Protein AF-A0A8H2XH63-F1 (afdb_monomer)

Sequence (108 aa):
MFAEPLMSARDRANKSRSPVRKFLWRKRVWFESTFGLSVMEPWERIMVLTFFFIAWALLTIACYRTLPNTLKFWSERTMFYLHGYGNETDVNARMLAGGQKAFVLASS

Mean predicted aligned error: 14.84 Å

pLDDT: mean 76.52, std 12.65, range [48.69, 96.31]

Foldseek 3Di:
DPCVVVVVLVVVLVPDPDPVSVVVNVVVVVVCVVVVVVPDDPVVSVVVVVVVVVVVVVVVVCCVVPVVVVVVVVVVVVCCVVVVCVCPVVVVVVVVVVVVVVVVVVVD

InterPro domains:
  IPR024512 Small subunit of serine palmitoyltransferase-like [PF11779] (22-73)

Organism: NCBI:txid456999

Radius of gyration: 31.67 Å; Cα contacts (8 Å, |Δi|>4): 15; chains: 1; bounding box: 48×35×92 Å

Structure (mmCIF, N/CA/C/O backbone):
data_AF-A0A8H2XH63-F1
#
_entry.id   AF-A0A8H2XH63-F1
#
loop_
_atom_site.group_PDB
_atom_site.id
_atom_site.type_symbol
_atom_site.label_atom_id
_atom_site.label_alt_id
_atom_site.label_comp_id
_atom_site.label_asym_id
_atom_site.label_entity_id
_atom_site.label_seq_id
_atom_site.pdbx_PDB_ins_code
_atom_site.Cartn_x
_atom_site.Cartn_y
_atom_site.Cartn_z
_atom_site.occupancy
_atom_site.B_iso_or_equiv
_atom_site.auth_seq_id
_atom_site.auth_comp_id
_atom_site.auth_asym_id
_atom_site.auth_atom_id
_atom_site.pdbx_PDB_model_num
ATOM 1 N N . MET A 1 1 ? -9.846 -13.275 28.211 1.00 51.34 1 MET A N 1
ATOM 2 C CA . MET A 1 1 ? -9.471 -11.969 28.804 1.00 51.34 1 MET A CA 1
ATOM 3 C C . MET A 1 1 ? -9.254 -10.841 27.770 1.00 51.34 1 MET A C 1
ATOM 5 O O . MET A 1 1 ? -9.224 -9.688 28.167 1.00 51.34 1 MET A O 1
ATOM 9 N N . PHE A 1 2 ? -9.166 -11.114 26.453 1.00 56.91 2 PHE A N 1
ATOM 10 C CA . PHE A 1 2 ? -8.832 -10.110 25.413 1.00 56.91 2 PHE A CA 1
ATOM 11 C C . PHE A 1 2 ? -10.018 -9.366 24.751 1.00 56.91 2 PHE A C 1
ATOM 13 O O . PHE A 1 2 ? -9.798 -8.431 23.983 1.00 56.91 2 PHE A O 1
ATOM 20 N N . ALA A 1 3 ? -11.270 -9.753 25.027 1.00 58.81 3 ALA A N 1
ATOM 21 C CA . ALA A 1 3 ? -12.462 -9.144 24.412 1.00 58.81 3 ALA A CA 1
ATOM 22 C C . ALA A 1 3 ? -12.903 -7.826 25.085 1.00 58.81 3 ALA A C 1
ATOM 24 O O . ALA A 1 3 ? -13.456 -6.945 24.426 1.00 58.81 3 ALA A O 1
ATOM 25 N N . GLU A 1 4 ? -12.594 -7.668 26.372 1.00 62.34 4 GLU A N 1
ATOM 26 C CA . GLU A 1 4 ? -12.908 -6.497 27.204 1.00 62.34 4 GLU A CA 1
ATOM 27 C C . GLU A 1 4 ? -12.443 -5.155 26.588 1.00 62.34 4 GLU A C 1
ATOM 29 O O . GLU A 1 4 ? -13.268 -4.252 26.395 1.00 62.34 4 GLU A O 1
ATOM 34 N N . PRO A 1 5 ? -11.166 -4.987 26.174 1.00 67.88 5 PRO A N 1
ATOM 35 C CA . PRO A 1 5 ? -10.719 -3.725 25.585 1.00 67.88 5 PRO A CA 1
ATOM 36 C C . PRO A 1 5 ? -11.332 -3.452 24.204 1.00 67.88 5 PRO A C 1
ATOM 38 O O . PRO A 1 5 ? -11.511 -2.287 23.838 1.00 67.88 5 PRO A O 1
ATOM 41 N N . LEU A 1 6 ? -11.677 -4.493 23.437 1.00 67.25 6 LEU A N 1
ATOM 42 C CA . LEU A 1 6 ? -12.287 -4.351 22.111 1.00 67.25 6 LEU A CA 1
ATOM 43 C C . LEU A 1 6 ? -13.756 -3.932 22.199 1.00 67.25 6 LEU A C 1
ATOM 45 O O . LEU A 1 6 ? -14.175 -3.064 21.433 1.00 67.25 6 LEU A O 1
ATOM 49 N N . MET A 1 7 ? -14.516 -4.480 23.152 1.00 71.75 7 MET A N 1
ATOM 50 C CA . MET A 1 7 ? -15.895 -4.047 23.409 1.00 71.75 7 MET A CA 1
ATOM 51 C C . MET A 1 7 ? -15.933 -2.589 23.871 1.00 71.75 7 MET A C 1
ATOM 53 O O . MET A 1 7 ? -16.614 -1.762 23.268 1.00 71.75 7 MET A O 1
ATOM 57 N N . SER A 1 8 ? -15.078 -2.228 24.829 1.00 79.12 8 SER A N 1
ATOM 58 C CA . SER A 1 8 ? -14.961 -0.844 25.294 1.00 79.12 8 SER A CA 1
ATOM 59 C C . SER A 1 8 ? -14.544 0.124 24.167 1.00 79.12 8 SER A C 1
ATOM 61 O O . SER A 1 8 ? -15.049 1.245 24.064 1.00 79.12 8 SER A O 1
ATOM 63 N N . ALA A 1 9 ? -13.647 -0.294 23.265 1.00 75.81 9 ALA A N 1
ATOM 64 C CA . ALA A 1 9 ? -13.243 0.507 22.106 1.00 75.81 9 ALA A CA 1
ATOM 65 C C . ALA A 1 9 ? -14.350 0.643 21.044 1.00 75.81 9 ALA A C 1
ATOM 67 O O . ALA A 1 9 ? -14.507 1.727 20.471 1.00 75.81 9 ALA A O 1
ATOM 68 N N . ARG A 1 10 ? -15.145 -0.412 20.820 1.00 77.50 10 ARG A N 1
ATOM 69 C CA . ARG A 1 10 ? -16.327 -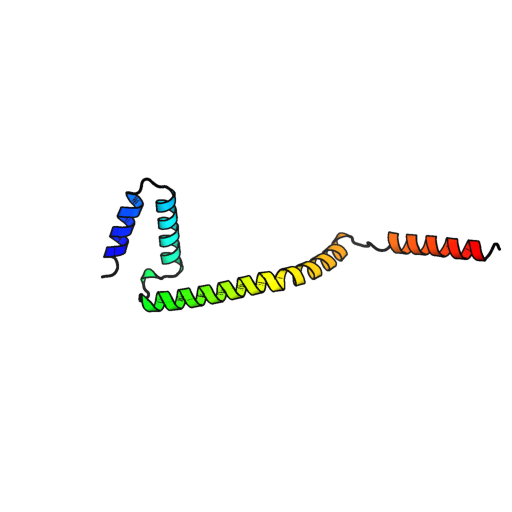0.398 19.944 1.00 77.50 10 ARG A CA 1
ATOM 70 C C . ARG A 1 10 ? -17.345 0.629 20.417 1.00 77.50 10 ARG A C 1
ATOM 72 O O . ARG A 1 10 ? -17.815 1.441 19.617 1.00 77.50 10 ARG A O 1
ATOM 79 N N . ASP A 1 11 ? -17.642 0.632 21.710 1.00 78.56 11 ASP A N 1
ATOM 80 C CA . ASP A 1 11 ? -18.634 1.538 22.285 1.00 78.56 11 ASP A CA 1
ATOM 81 C C . ASP A 1 11 ? -18.173 2.994 22.182 1.00 78.56 11 ASP A C 1
ATOM 83 O O . ASP A 1 11 ? -18.940 3.870 21.774 1.00 78.56 11 ASP A O 1
ATOM 87 N N . ARG A 1 12 ? -16.876 3.258 22.399 1.00 77.56 12 ARG A N 1
ATOM 88 C CA . ARG A 1 12 ? -16.276 4.583 22.165 1.00 77.56 12 ARG A CA 1
ATOM 89 C C . ARG A 1 12 ? -16.306 5.008 20.695 1.00 77.56 12 ARG A C 1
ATOM 91 O O . ARG A 1 12 ? -16.481 6.199 20.405 1.00 77.56 12 ARG A O 1
ATOM 98 N N . ALA A 1 13 ? -16.121 4.083 19.755 1.00 75.94 13 ALA A N 1
ATOM 99 C CA . ALA A 1 13 ? -16.187 4.377 18.326 1.00 75.94 13 ALA A CA 1
ATOM 100 C C . ALA A 1 13 ? -17.620 4.704 17.874 1.00 75.94 13 ALA A C 1
ATOM 102 O O . ALA A 1 13 ? -17.816 5.679 17.147 1.00 75.94 13 ALA A O 1
ATOM 103 N N . ASN A 1 14 ? -18.620 3.966 18.363 1.00 74.56 14 ASN A N 1
ATOM 104 C CA . ASN A 1 14 ? -20.032 4.200 18.051 1.00 74.56 14 ASN A CA 1
ATOM 105 C C . ASN A 1 14 ? -20.600 5.459 18.720 1.00 74.56 14 ASN A C 1
ATOM 107 O O . ASN A 1 14 ? -21.351 6.195 18.079 1.00 74.56 14 ASN A O 1
ATOM 111 N N . LYS A 1 15 ? -20.190 5.762 19.961 1.00 80.00 15 LYS A N 1
ATOM 112 C CA . LYS A 1 15 ? -20.555 7.002 20.675 1.00 80.00 15 LYS A CA 1
ATOM 113 C C . LYS A 1 15 ? -19.932 8.256 20.037 1.00 80.00 15 LYS A C 1
ATOM 115 O O . LYS A 1 15 ? -20.386 9.370 20.284 1.00 80.00 15 LYS A O 1
ATOM 120 N N . SER A 1 16 ? -18.895 8.099 19.208 1.00 76.50 16 SER A N 1
ATOM 121 C CA . SER A 1 16 ? -18.273 9.205 18.470 1.00 76.50 16 SER A CA 1
ATOM 122 C C . SER A 1 16 ? -19.254 9.906 17.539 1.00 76.50 16 SER A C 1
ATOM 124 O O . SER A 1 16 ? -19.874 9.250 16.703 1.00 76.50 16 SER A O 1
ATOM 126 N N . ARG A 1 17 ? -19.306 11.243 17.564 1.00 73.94 17 ARG A N 1
ATOM 127 C CA . ARG A 1 17 ? -19.944 12.015 16.483 1.00 73.94 17 ARG A CA 1
ATOM 128 C C . ARG A 1 17 ? -19.060 12.165 15.240 1.00 73.94 17 ARG A C 1
ATOM 130 O O . ARG A 1 17 ? -19.593 12.433 14.170 1.00 73.94 17 ARG A O 1
ATOM 137 N N . SER A 1 18 ? -17.740 11.966 15.336 1.00 86.25 18 SER A N 1
ATOM 138 C CA . SER A 1 18 ? -16.850 12.206 14.193 1.00 86.25 18 SER A CA 1
ATOM 139 C C . SER A 1 18 ? -16.892 11.059 13.164 1.00 86.25 18 SER A C 1
ATOM 141 O O . SER A 1 18 ? -16.737 9.886 13.536 1.00 86.25 18 SER A O 1
ATOM 143 N N . PRO A 1 19 ? -17.060 11.366 11.863 1.00 84.38 19 PRO A N 1
ATOM 144 C CA . PRO A 1 19 ? -17.130 10.355 10.806 1.00 84.38 19 PRO A CA 1
ATOM 145 C C . PRO A 1 19 ? -15.793 9.629 10.606 1.00 84.38 19 PRO A C 1
ATOM 147 O O . PRO A 1 19 ? -15.776 8.420 10.372 1.00 84.38 19 PRO A O 1
ATOM 150 N N . VAL A 1 20 ? -14.670 10.332 10.796 1.00 86.12 20 VAL A N 1
ATOM 151 C CA . VAL A 1 20 ? -13.312 9.773 10.683 1.00 86.12 20 VAL A CA 1
ATOM 152 C C . VAL A 1 20 ? -13.084 8.658 11.703 1.00 86.12 20 VAL A C 1
ATOM 154 O O . VAL A 1 20 ? -12.598 7.587 11.350 1.00 86.12 20 VAL A O 1
ATOM 157 N N . ARG A 1 21 ? -13.505 8.846 12.961 1.00 81.56 21 ARG A N 1
ATOM 158 C CA . ARG A 1 21 ? -13.312 7.836 14.015 1.00 81.56 21 ARG A CA 1
ATOM 159 C C . ARG A 1 21 ? -14.147 6.577 13.761 1.00 81.56 21 ARG A C 1
ATOM 161 O O . ARG A 1 21 ? -13.665 5.474 13.999 1.00 81.56 21 ARG A O 1
ATOM 168 N N . LYS A 1 22 ? -15.355 6.724 13.199 1.00 84.69 22 LYS A N 1
ATOM 169 C CA . LYS A 1 22 ? -16.179 5.586 12.746 1.00 84.69 22 LYS A CA 1
ATOM 170 C C . LYS A 1 22 ? -15.557 4.863 11.551 1.00 84.69 22 LYS A C 1
ATOM 172 O O . LYS A 1 22 ? -15.638 3.640 11.457 1.00 84.69 22 LYS A O 1
ATOM 177 N N . PHE A 1 23 ? -14.951 5.601 10.623 1.00 87.81 23 PHE A N 1
ATOM 178 C CA . PHE A 1 23 ? -14.269 5.017 9.470 1.00 87.81 23 PHE A CA 1
ATOM 179 C C . PHE A 1 23 ? -13.022 4.227 9.879 1.00 87.81 23 PHE A C 1
ATOM 181 O O . PHE A 1 23 ? -12.901 3.062 9.506 1.00 87.81 23 PHE A O 1
ATOM 188 N N . LEU A 1 24 ? -12.152 4.814 10.706 1.00 87.69 24 LEU A N 1
ATOM 189 C CA . LEU A 1 24 ? -10.961 4.143 11.231 1.00 87.69 24 LEU A CA 1
ATOM 190 C C . LEU A 1 24 ? -11.321 2.889 12.031 1.00 87.69 24 LEU A C 1
ATOM 192 O O . LEU A 1 24 ? -10.675 1.860 11.863 1.00 87.69 24 LEU A O 1
ATOM 196 N N . TRP A 1 25 ? -12.388 2.936 12.835 1.00 85.81 25 TRP A N 1
ATOM 197 C CA . TRP A 1 25 ? -12.883 1.756 13.546 1.00 85.81 25 TRP A CA 1
ATOM 198 C C . TRP A 1 25 ? -13.299 0.634 12.588 1.00 85.81 25 TRP A C 1
ATOM 200 O O . TRP A 1 25 ? -12.869 -0.503 12.751 1.00 85.81 25 TRP A O 1
ATOM 210 N N . ARG A 1 26 ? -14.069 0.953 11.539 1.00 86.19 26 ARG A N 1
ATOM 211 C CA . ARG A 1 26 ? -14.463 -0.035 10.520 1.00 86.19 26 ARG A CA 1
ATOM 212 C C . ARG A 1 26 ? -13.261 -0.631 9.795 1.00 86.19 26 ARG A C 1
ATOM 214 O O . ARG A 1 26 ? -13.210 -1.842 9.611 1.00 86.19 26 ARG A O 1
ATOM 221 N N . LYS A 1 27 ? -12.289 0.198 9.407 1.00 88.19 27 LYS A N 1
ATOM 222 C CA . LYS A 1 27 ? -11.069 -0.271 8.736 1.00 88.19 27 LYS A CA 1
ATOM 223 C C . LYS A 1 27 ? -10.212 -1.142 9.644 1.00 88.19 27 LYS A C 1
ATOM 225 O O . LYS A 1 27 ? -9.727 -2.171 9.189 1.00 88.19 27 LYS A O 1
ATOM 230 N N . ARG A 1 28 ? -10.101 -0.785 10.924 1.00 85.38 28 ARG A N 1
ATOM 231 C CA . ARG A 1 28 ? -9.415 -1.594 11.931 1.00 85.38 28 ARG A CA 1
ATOM 232 C C . ARG A 1 28 ? -10.076 -2.960 12.110 1.00 85.38 28 ARG A C 1
ATOM 234 O O . ARG A 1 28 ? -9.381 -3.960 12.032 1.00 85.38 28 ARG A O 1
ATOM 241 N N . VAL A 1 29 ? -11.396 -3.008 12.302 1.00 85.19 29 VAL A N 1
ATOM 242 C CA . VAL A 1 29 ? -12.129 -4.277 12.481 1.00 85.19 29 VAL A CA 1
ATOM 243 C C . VAL A 1 29 ? -12.017 -5.158 11.236 1.00 85.19 29 VAL A C 1
ATOM 245 O O . VAL A 1 29 ? -11.785 -6.358 11.356 1.00 85.19 29 VAL A O 1
ATOM 248 N N . TRP A 1 30 ? -12.130 -4.570 10.041 1.00 86.75 30 TRP A N 1
ATOM 249 C CA . TRP A 1 30 ? -11.941 -5.296 8.784 1.00 86.75 30 TRP A CA 1
ATOM 250 C C . TRP A 1 30 ? -10.529 -5.883 8.682 1.00 86.75 30 TRP A C 1
ATOM 252 O O . TRP A 1 30 ? -10.377 -7.062 8.395 1.00 86.75 30 TRP A O 1
ATOM 262 N N . PHE A 1 31 ? -9.505 -5.092 9.002 1.00 83.06 31 PHE A N 1
ATOM 263 C CA . PHE A 1 31 ? -8.117 -5.544 8.995 1.00 83.06 31 PHE A CA 1
ATOM 264 C C . PHE A 1 31 ? -7.849 -6.653 10.029 1.00 83.06 31 PHE A C 1
ATOM 266 O O . PHE A 1 31 ? -7.254 -7.673 9.693 1.00 83.06 31 PHE A O 1
ATOM 273 N N . GLU A 1 32 ? -8.339 -6.500 11.265 1.00 82.00 32 GLU A N 1
ATOM 274 C CA . GLU A 1 32 ? -8.221 -7.522 12.316 1.00 82.00 32 GLU A CA 1
ATOM 275 C C . GLU A 1 32 ? -8.930 -8.836 11.933 1.00 82.00 32 GLU A C 1
ATOM 277 O O . GLU A 1 32 ? -8.449 -9.910 12.298 1.00 82.00 32 GLU A O 1
ATOM 282 N N . SER A 1 33 ? -10.026 -8.756 11.167 1.00 81.75 33 SER A N 1
ATOM 283 C CA . SER A 1 33 ? -10.790 -9.921 10.696 1.00 81.75 33 SER A CA 1
ATOM 284 C C . SER A 1 33 ? -10.104 -10.637 9.529 1.00 81.75 33 SER A C 1
ATOM 286 O O . SER A 1 33 ? -9.954 -11.853 9.571 1.00 81.75 33 SER A O 1
ATOM 288 N N . THR A 1 34 ? -9.647 -9.901 8.509 1.00 81.12 34 THR A N 1
ATOM 289 C CA . THR A 1 34 ? -9.027 -10.481 7.303 1.00 81.12 34 THR A CA 1
ATOM 290 C C . THR A 1 34 ? -7.728 -11.222 7.615 1.00 81.12 34 THR A C 1
ATOM 292 O O . THR A 1 34 ? -7.457 -12.263 7.028 1.00 81.12 34 THR A O 1
ATOM 295 N N . PHE A 1 35 ? -6.934 -10.708 8.555 1.00 76.06 35 PHE A N 1
ATOM 296 C CA . PHE A 1 35 ? -5.652 -11.311 8.928 1.00 76.06 35 PHE A CA 1
ATOM 297 C C . PHE A 1 35 ? -5.750 -12.280 10.114 1.00 76.06 35 PHE A C 1
ATOM 299 O O . PHE A 1 35 ? -4.725 -12.771 10.576 1.00 76.06 35 PHE A O 1
ATOM 306 N N . GLY A 1 36 ? -6.951 -12.540 10.648 1.00 81.19 36 GLY A N 1
ATOM 307 C CA . GLY A 1 36 ? -7.125 -13.442 11.794 1.00 81.19 36 GLY A CA 1
ATOM 308 C C . GLY A 1 36 ? -6.393 -12.982 13.062 1.00 81.19 36 GLY A C 1
ATOM 309 O O . GLY A 1 36 ? -6.181 -13.768 13.982 1.00 81.19 36 GLY A O 1
ATOM 310 N N . LEU A 1 37 ? -6.035 -11.695 13.144 1.00 76.75 37 LEU A N 1
ATOM 311 C CA . LEU A 1 37 ? -5.198 -11.134 14.212 1.00 76.75 37 LEU A CA 1
ATOM 312 C C . LEU A 1 37 ? -5.834 -11.273 15.595 1.00 76.75 37 LEU A C 1
ATOM 314 O O . LEU A 1 37 ? -5.137 -11.161 16.600 1.00 76.75 37 LEU A O 1
ATOM 318 N N . SER A 1 38 ? -7.149 -11.489 15.649 1.00 74.31 38 SER A N 1
ATOM 319 C CA . SER A 1 38 ? -7.911 -11.677 16.885 1.00 74.31 38 SER A CA 1
ATOM 320 C C . SER A 1 38 ? -7.530 -12.933 17.680 1.00 74.31 38 SER A C 1
ATOM 322 O O . SER A 1 38 ? -7.748 -12.940 18.889 1.00 74.31 38 SER A O 1
ATOM 324 N N . VAL A 1 39 ? -6.950 -13.951 17.034 1.00 80.94 39 VAL A N 1
ATOM 325 C CA . VAL A 1 39 ? -6.592 -15.235 17.670 1.00 80.94 39 VAL A CA 1
ATOM 326 C C . VAL A 1 39 ? -5.116 -15.288 18.079 1.00 80.94 39 VAL A C 1
ATOM 328 O O . VAL A 1 39 ? -4.768 -16.005 19.009 1.00 80.94 39 VAL A O 1
ATOM 331 N N . MET A 1 40 ? -4.261 -14.505 17.418 1.00 83.56 40 MET A N 1
ATOM 332 C CA . MET A 1 40 ? -2.816 -14.484 17.667 1.00 83.56 40 MET A CA 1
ATOM 333 C C . MET A 1 40 ? -2.456 -13.783 18.974 1.00 83.56 40 MET A C 1
ATOM 335 O O . MET A 1 40 ? -3.087 -12.791 19.366 1.00 83.56 40 MET A O 1
ATOM 339 N N . GLU A 1 41 ? -1.374 -14.245 19.599 1.00 86.12 41 GLU A N 1
ATOM 340 C CA . GLU A 1 41 ? -0.820 -13.575 20.767 1.00 86.12 41 GLU A CA 1
ATOM 341 C C . GLU A 1 41 ? -0.312 -12.161 20.414 1.00 86.12 41 GLU A C 1
ATOM 343 O O . GLU A 1 41 ? 0.054 -11.877 19.265 1.00 86.12 41 GLU A O 1
ATOM 348 N N . PRO A 1 42 ? -0.266 -11.229 21.388 1.00 80.62 42 PRO A N 1
ATOM 349 C CA . PRO A 1 42 ? 0.119 -9.841 21.129 1.00 80.62 42 PRO A CA 1
ATOM 350 C C . PRO A 1 42 ? 1.501 -9.699 20.482 1.00 80.62 42 PRO A C 1
ATOM 352 O O . PRO A 1 42 ? 1.703 -8.797 19.670 1.00 80.62 42 PRO A O 1
ATOM 355 N N . TRP A 1 43 ? 2.435 -10.589 20.825 1.00 85.50 43 TRP A N 1
ATOM 356 C CA . TRP A 1 43 ? 3.796 -10.569 20.299 1.00 85.50 43 TRP A CA 1
ATOM 357 C C . TRP A 1 43 ? 3.876 -11.163 18.880 1.00 85.50 43 TRP A C 1
ATOM 359 O O . TRP A 1 43 ? 4.531 -10.576 18.017 1.00 85.50 43 TRP A O 1
ATOM 369 N N . GLU A 1 44 ? 3.151 -12.255 18.600 1.00 86.06 44 GLU A N 1
ATOM 370 C CA . GLU A 1 44 ? 3.082 -12.879 17.268 1.00 86.06 44 GLU A CA 1
ATOM 371 C C . GLU A 1 44 ? 2.514 -11.903 16.241 1.00 86.06 44 GLU A C 1
ATOM 373 O O . GLU A 1 44 ? 3.051 -11.737 15.144 1.00 86.06 44 GLU A O 1
ATOM 378 N N . 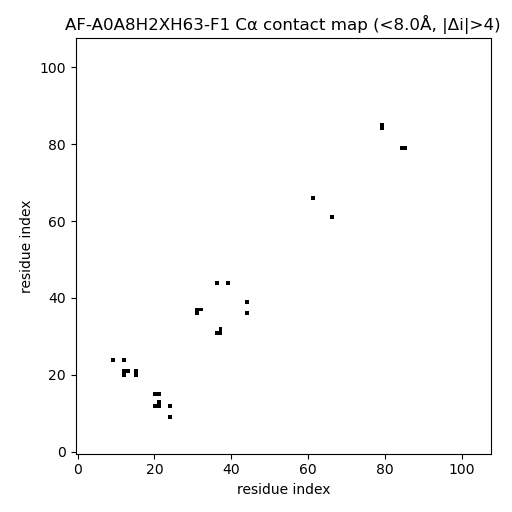ARG A 1 45 ? 1.469 -11.167 16.633 1.00 85.38 45 ARG A N 1
ATOM 379 C CA . ARG A 1 45 ? 0.887 -10.096 15.822 1.00 85.38 45 ARG A CA 1
ATOM 380 C C . ARG A 1 45 ? 1.937 -9.066 15.404 1.00 85.38 45 ARG A C 1
ATOM 382 O O . ARG A 1 45 ? 1.944 -8.639 14.251 1.00 85.38 45 ARG A O 1
ATOM 389 N N . ILE A 1 46 ? 2.802 -8.645 16.326 1.00 86.44 46 ILE A N 1
ATOM 390 C CA . ILE A 1 46 ? 3.840 -7.644 16.047 1.00 86.44 46 ILE A CA 1
ATOM 391 C C . ILE A 1 46 ? 4.860 -8.200 15.048 1.00 86.44 46 ILE A C 1
ATOM 393 O O . ILE A 1 46 ? 5.234 -7.491 14.112 1.00 86.44 46 ILE A O 1
ATOM 397 N N . MET A 1 47 ? 5.252 -9.469 15.181 1.00 89.56 47 MET A N 1
ATOM 398 C CA . MET A 1 47 ? 6.162 -10.126 14.236 1.00 89.56 47 MET A CA 1
ATOM 399 C C . MET A 1 47 ? 5.568 -10.210 12.827 1.00 89.56 47 MET A C 1
ATOM 401 O O . MET A 1 47 ? 6.209 -9.780 11.866 1.00 89.56 47 MET A O 1
ATOM 405 N N . VAL A 1 48 ? 4.322 -10.680 12.700 1.00 89.56 48 VAL A N 1
ATOM 406 C CA . VAL A 1 48 ? 3.634 -10.805 11.403 1.00 89.56 48 VAL A CA 1
ATOM 407 C C . VAL A 1 48 ? 3.480 -9.445 10.726 1.00 89.56 48 VAL A C 1
ATOM 409 O O . VAL A 1 48 ? 3.797 -9.305 9.545 1.00 89.56 48 VAL A O 1
ATOM 412 N N . LEU A 1 49 ? 3.045 -8.420 11.467 1.00 88.81 49 LEU A N 1
ATOM 413 C CA . LEU A 1 49 ? 2.899 -7.066 10.925 1.00 88.81 49 LEU A CA 1
ATOM 414 C C . LEU A 1 49 ? 4.239 -6.481 10.477 1.00 88.81 49 LEU A C 1
ATOM 416 O O . LEU A 1 49 ? 4.297 -5.837 9.432 1.00 88.81 49 LEU A O 1
ATOM 420 N N .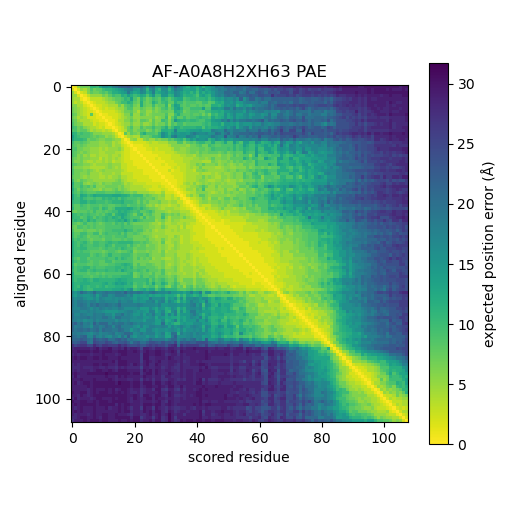 THR A 1 50 ? 5.311 -6.734 11.228 1.00 92.12 50 THR A N 1
ATOM 421 C CA . THR A 1 50 ? 6.660 -6.284 10.864 1.00 92.12 50 THR A CA 1
ATOM 422 C C . THR A 1 50 ? 7.125 -6.951 9.573 1.00 92.12 50 THR A C 1
ATOM 424 O O . THR A 1 50 ? 7.574 -6.265 8.657 1.00 92.12 50 THR A O 1
ATOM 427 N N . PHE A 1 51 ? 6.956 -8.270 9.453 1.00 93.31 51 PHE A N 1
ATOM 428 C CA . PHE A 1 51 ? 7.316 -9.005 8.241 1.00 93.31 51 PHE A CA 1
ATOM 429 C C . PHE A 1 51 ? 6.525 -8.515 7.024 1.00 93.31 51 PHE A C 1
ATOM 431 O O . PHE A 1 51 ? 7.101 -8.243 5.971 1.00 93.31 51 PHE A O 1
ATOM 438 N N . PHE A 1 52 ? 5.214 -8.329 7.182 1.00 90.75 52 PHE A N 1
ATOM 439 C CA . PHE A 1 52 ? 4.353 -7.826 6.117 1.00 90.75 52 PHE A CA 1
ATOM 440 C C . PHE A 1 52 ? 4.743 -6.404 5.696 1.00 90.75 52 PHE A C 1
ATOM 442 O O . PHE A 1 52 ? 4.779 -6.098 4.506 1.00 90.75 52 PHE A O 1
ATOM 449 N N . PHE A 1 53 ? 5.085 -5.542 6.657 1.00 93.12 53 PHE A N 1
ATOM 450 C CA . PHE A 1 53 ? 5.532 -4.181 6.379 1.00 93.12 53 PHE A CA 1
ATOM 451 C C . PHE A 1 53 ? 6.871 -4.159 5.636 1.00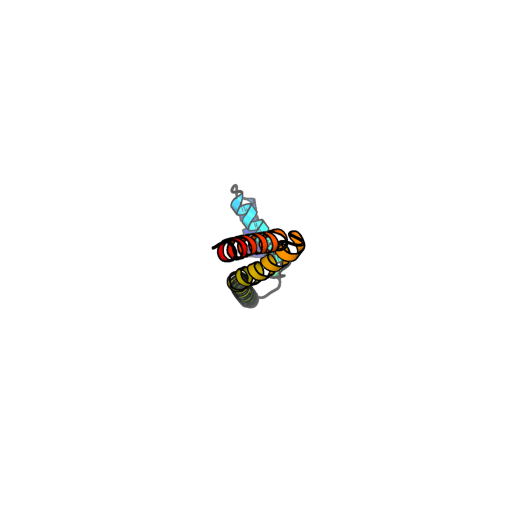 93.12 53 PHE A C 1
ATOM 453 O O . PHE A 1 53 ? 7.012 -3.414 4.669 1.00 93.12 53 PHE A O 1
ATOM 460 N N . ILE A 1 54 ? 7.827 -5.009 6.026 1.00 96.31 54 ILE A N 1
ATOM 461 C CA . ILE A 1 54 ? 9.108 -5.157 5.320 1.00 96.31 54 ILE A CA 1
ATOM 462 C C . ILE A 1 54 ? 8.877 -5.670 3.896 1.00 96.31 54 ILE A C 1
ATOM 464 O O . ILE A 1 54 ? 9.401 -5.086 2.950 1.00 96.31 54 ILE A O 1
ATOM 468 N N . ALA A 1 55 ? 8.063 -6.713 3.719 1.00 95.50 55 ALA A N 1
ATOM 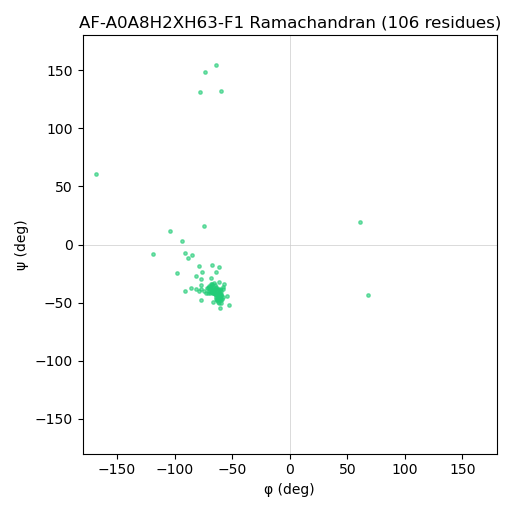469 C CA . ALA A 1 55 ? 7.737 -7.251 2.401 1.00 95.50 55 ALA A CA 1
ATOM 470 C C . ALA A 1 55 ? 7.063 -6.197 1.508 1.00 95.50 55 ALA A C 1
ATOM 472 O O . ALA A 1 55 ? 7.431 -6.036 0.345 1.00 95.50 55 ALA A O 1
ATOM 473 N N . TRP A 1 56 ? 6.127 -5.424 2.063 1.00 95.31 56 TRP A N 1
ATOM 474 C CA . TRP A 1 56 ? 5.468 -4.330 1.356 1.00 95.31 56 TRP A CA 1
ATOM 475 C C . TRP A 1 56 ? 6.434 -3.186 1.010 1.00 95.31 56 TRP A C 1
ATOM 477 O O . TRP A 1 56 ? 6.404 -2.656 -0.102 1.00 95.31 56 TRP A O 1
ATOM 487 N N . ALA A 1 57 ? 7.337 -2.822 1.921 1.00 95.69 57 ALA A N 1
ATOM 488 C CA . ALA A 1 57 ? 8.372 -1.822 1.670 1.00 95.69 57 ALA A CA 1
ATOM 489 C C . ALA A 1 57 ? 9.323 -2.277 0.551 1.00 95.69 57 ALA A C 1
ATOM 491 O O . ALA A 1 57 ? 9.576 -1.529 -0.389 1.00 95.69 57 ALA A O 1
ATOM 492 N N . LEU A 1 58 ? 9.784 -3.528 0.587 1.00 95.12 58 LEU A N 1
ATOM 493 C CA . LEU A 1 58 ? 10.611 -4.098 -0.476 1.00 95.12 58 LEU A CA 1
ATOM 494 C C . LEU A 1 58 ? 9.871 -4.131 -1.815 1.00 95.12 58 LEU A C 1
ATOM 496 O O . LEU A 1 58 ? 10.450 -3.750 -2.829 1.00 95.12 58 LEU A O 1
ATOM 500 N N . LEU A 1 59 ? 8.592 -4.516 -1.822 1.00 94.81 59 LEU A N 1
ATOM 501 C CA . LEU A 1 59 ? 7.762 -4.512 -3.025 1.00 94.81 59 LEU A CA 1
ATOM 502 C C . LEU A 1 59 ? 7.623 -3.102 -3.604 1.00 94.81 59 LEU A C 1
ATOM 504 O O . LEU A 1 59 ? 7.808 -2.912 -4.801 1.00 94.81 59 LEU A O 1
ATOM 508 N N . THR A 1 60 ? 7.334 -2.102 -2.771 1.00 94.62 60 THR A N 1
ATOM 509 C CA . THR A 1 60 ? 7.200 -0.713 -3.234 1.00 94.62 60 THR A CA 1
ATOM 510 C C . THR A 1 60 ? 8.520 -0.177 -3.780 1.00 94.62 60 THR A C 1
ATOM 512 O O . THR A 1 60 ? 8.525 0.394 -4.868 1.00 94.62 60 THR A O 1
ATOM 515 N N . ILE A 1 61 ? 9.649 -0.428 -3.109 1.00 94.62 61 ILE A N 1
ATOM 516 C CA . ILE A 1 61 ? 10.988 -0.081 -3.612 1.00 94.62 61 ILE A CA 1
ATOM 517 C C . ILE A 1 61 ? 11.259 -0.777 -4.952 1.00 94.62 61 ILE A C 1
ATOM 519 O O . ILE A 1 61 ? 11.702 -0.134 -5.907 1.00 94.62 61 ILE A O 1
ATOM 523 N N . ALA A 1 62 ? 10.967 -2.076 -5.047 1.00 92.12 62 ALA A N 1
ATOM 524 C CA . ALA A 1 62 ? 11.135 -2.849 -6.270 1.00 92.12 62 ALA A CA 1
ATOM 525 C C . ALA A 1 62 ? 10.260 -2.299 -7.402 1.00 92.12 62 ALA A C 1
ATOM 527 O O . ALA A 1 62 ? 10.759 -2.135 -8.512 1.00 92.12 62 ALA A O 1
ATOM 528 N N . CYS A 1 63 ? 9.003 -1.940 -7.134 1.00 91.56 63 CYS A N 1
ATOM 529 C CA . CYS A 1 63 ? 8.129 -1.279 -8.097 1.00 91.56 63 CYS A CA 1
ATOM 530 C C . CYS A 1 63 ? 8.713 0.067 -8.534 1.00 91.56 63 CYS A C 1
ATOM 532 O O . CYS A 1 63 ? 8.945 0.254 -9.721 1.00 91.56 63 CYS A O 1
ATOM 534 N N . TYR A 1 64 ? 9.038 0.981 -7.617 1.00 92.75 64 TYR A N 1
ATOM 535 C CA . TYR A 1 64 ? 9.584 2.295 -7.984 1.00 92.75 64 TYR A CA 1
ATOM 536 C C . TYR A 1 64 ? 10.867 2.201 -8.812 1.00 92.75 64 TYR A C 1
ATOM 538 O O . TYR A 1 64 ? 11.068 2.993 -9.731 1.00 92.75 64 TYR A O 1
ATOM 546 N N . ARG A 1 65 ? 11.725 1.220 -8.523 1.00 89.50 65 ARG A N 1
ATOM 547 C CA . ARG A 1 65 ? 12.989 1.031 -9.240 1.00 89.50 65 ARG A CA 1
ATOM 548 C C . ARG A 1 65 ? 12.831 0.287 -10.567 1.00 89.50 65 ARG A C 1
ATOM 550 O O . ARG A 1 65 ? 13.521 0.607 -11.531 1.00 89.50 65 ARG A O 1
ATOM 557 N N . THR A 1 66 ? 11.964 -0.718 -10.622 1.00 86.88 66 THR A N 1
ATOM 558 C CA . THR A 1 66 ? 11.866 -1.634 -11.772 1.00 86.88 66 THR A CA 1
ATOM 559 C C . THR A 1 66 ? 10.858 -1.141 -12.802 1.00 86.88 66 THR A C 1
ATOM 561 O O . THR A 1 66 ? 11.137 -1.197 -13.999 1.00 86.88 66 THR A O 1
ATOM 564 N N . LEU A 1 67 ? 9.725 -0.600 -12.348 1.00 80.81 67 LEU A N 1
ATOM 565 C CA . LEU A 1 67 ? 8.593 -0.192 -13.180 1.00 80.81 67 LEU A CA 1
ATOM 566 C C . LEU A 1 67 ? 8.955 0.844 -14.262 1.00 80.81 67 LEU A C 1
ATOM 568 O O . LEU A 1 67 ? 8.580 0.607 -15.406 1.00 80.81 67 LEU A O 1
ATOM 572 N N . PRO A 1 68 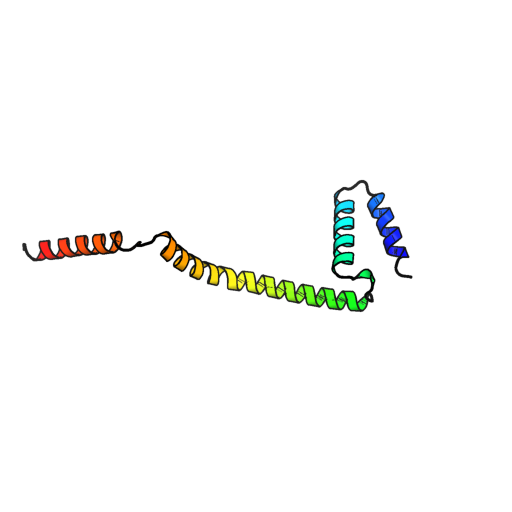? 9.723 1.927 -14.012 1.00 83.25 68 PRO A N 1
ATOM 573 C CA . PRO A 1 68 ? 10.079 2.861 -15.087 1.00 83.25 68 PRO A CA 1
ATOM 574 C C . PRO A 1 68 ? 10.972 2.218 -16.158 1.00 83.25 68 PRO A C 1
ATOM 576 O O . PRO A 1 68 ? 10.826 2.518 -17.343 1.00 83.25 68 PRO A O 1
ATOM 579 N N . ASN A 1 69 ? 11.863 1.303 -15.764 1.00 77.25 69 ASN A N 1
ATOM 580 C CA . ASN A 1 69 ? 12.746 0.601 -16.696 1.00 77.25 69 ASN A CA 1
ATOM 581 C C . ASN A 1 69 ? 11.962 -0.381 -17.570 1.00 77.25 69 ASN A C 1
ATOM 583 O O . ASN A 1 69 ? 12.197 -0.464 -18.773 1.00 77.25 69 ASN A O 1
ATOM 587 N N . THR A 1 70 ? 10.991 -1.090 -16.983 1.00 80.19 70 THR A N 1
ATOM 588 C CA . THR A 1 70 ? 10.139 -2.005 -17.752 1.00 80.19 70 THR A CA 1
ATOM 589 C C . THR A 1 70 ? 9.158 -1.239 -18.631 1.00 80.19 70 THR A C 1
ATOM 591 O O . THR A 1 70 ? 8.982 -1.604 -19.787 1.00 80.19 70 THR A O 1
ATOM 594 N N . LEU A 1 71 ? 8.548 -0.156 -18.140 1.00 81.75 71 LEU A N 1
ATOM 595 C CA . LEU A 1 71 ? 7.585 0.637 -18.911 1.00 81.75 71 LEU A CA 1
ATOM 596 C C . LEU A 1 71 ? 8.177 1.192 -20.209 1.00 81.75 71 LEU A C 1
ATOM 598 O O . LEU A 1 71 ? 7.490 1.159 -21.224 1.00 81.75 71 LEU A O 1
ATOM 602 N N . LYS A 1 72 ? 9.444 1.632 -20.214 1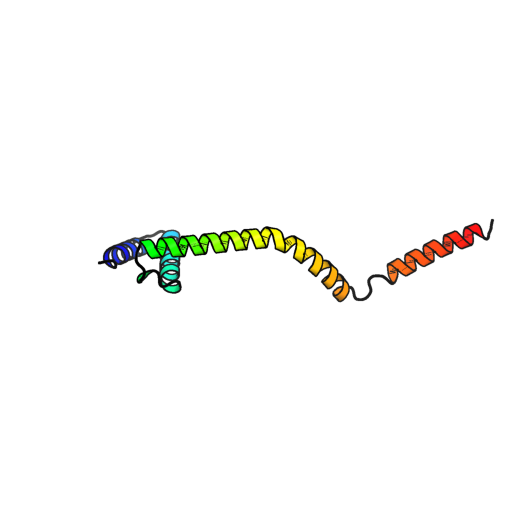.00 78.00 72 LYS A N 1
ATOM 603 C CA . LYS A 1 72 ? 10.122 2.062 -21.451 1.00 78.00 72 LYS A CA 1
ATOM 604 C C . LYS A 1 72 ? 10.178 0.935 -22.481 1.00 78.00 72 LYS A C 1
ATOM 606 O O . LYS A 1 72 ? 9.707 1.104 -23.601 1.00 78.00 72 LYS A O 1
ATOM 611 N N . PHE A 1 73 ? 10.630 -0.240 -22.060 1.00 78.12 73 PHE A N 1
ATOM 612 C CA . PHE A 1 73 ? 10.707 -1.424 -22.911 1.00 78.12 73 PHE A CA 1
ATOM 613 C C . PHE A 1 73 ? 9.343 -1.864 -23.468 1.00 78.12 73 PHE A C 1
ATOM 615 O O . PHE A 1 73 ? 9.215 -2.176 -24.653 1.00 78.12 73 PHE A O 1
ATOM 622 N N . TRP A 1 74 ? 8.299 -1.859 -22.633 1.00 77.94 74 TRP A N 1
ATOM 623 C CA . TRP A 1 74 ? 6.940 -2.160 -23.087 1.00 77.94 74 TRP A CA 1
ATOM 624 C C . TRP A 1 74 ? 6.396 -1.071 -24.011 1.00 77.94 74 TRP A C 1
ATOM 626 O O . TRP A 1 74 ? 5.712 -1.399 -24.976 1.00 77.94 74 TRP A O 1
ATOM 636 N N . SER A 1 75 ? 6.714 0.204 -23.767 1.00 79.69 75 SER A N 1
ATOM 637 C CA . SER A 1 75 ? 6.265 1.314 -24.613 1.00 79.69 75 SER A CA 1
ATOM 638 C C . SER A 1 75 ? 6.876 1.265 -26.013 1.00 79.69 75 SER A C 1
ATOM 640 O O . SER A 1 75 ? 6.143 1.418 -26.983 1.00 79.69 75 SER A O 1
ATOM 642 N N . GLU A 1 76 ? 8.167 0.944 -26.141 1.00 74.88 76 GLU A N 1
ATOM 643 C CA . GLU A 1 76 ? 8.846 0.787 -27.435 1.00 74.88 76 GLU A CA 1
ATOM 644 C C . GLU A 1 76 ? 8.237 -0.361 -28.247 1.00 74.88 76 GLU A C 1
ATOM 646 O O . GLU A 1 76 ? 7.928 -0.211 -29.429 1.00 74.88 76 GLU A O 1
ATOM 651 N N . ARG A 1 77 ? 7.973 -1.499 -27.592 1.00 75.75 77 ARG A N 1
ATOM 652 C CA . ARG A 1 77 ? 7.322 -2.649 -28.233 1.00 75.75 77 ARG A CA 1
ATOM 653 C C . ARG A 1 77 ? 5.867 -2.377 -28.585 1.00 75.75 77 ARG A C 1
ATOM 655 O O . ARG A 1 77 ? 5.425 -2.750 -29.662 1.00 75.75 77 ARG A O 1
ATOM 662 N N . THR A 1 78 ? 5.122 -1.710 -27.710 1.00 79.81 78 THR A N 1
ATOM 663 C CA . THR A 1 78 ? 3.723 -1.358 -27.983 1.00 79.81 78 THR A CA 1
ATOM 664 C C . THR A 1 78 ? 3.645 -0.358 -29.128 1.00 79.81 78 THR A C 1
ATOM 666 O O . THR A 1 78 ? 2.795 -0.517 -29.989 1.00 79.81 78 THR A O 1
ATOM 669 N N . MET A 1 79 ? 4.566 0.608 -29.211 1.00 73.56 79 MET A N 1
ATOM 670 C CA . MET A 1 79 ? 4.652 1.521 -30.352 1.00 73.56 79 MET A CA 1
ATOM 671 C C . MET A 1 79 ? 4.938 0.783 -31.658 1.00 73.56 79 MET A C 1
ATOM 673 O O . MET A 1 79 ? 4.302 1.097 -32.658 1.00 73.56 79 MET A O 1
ATOM 677 N N . PHE A 1 80 ? 5.800 -0.237 -31.643 1.00 69.19 80 PHE A N 1
ATOM 678 C CA . PHE A 1 80 ? 6.035 -1.091 -32.810 1.00 69.19 80 PHE A CA 1
ATOM 679 C C . PHE A 1 80 ? 4.753 -1.801 -33.284 1.00 69.19 80 PHE A C 1
ATOM 681 O O . PHE A 1 80 ? 4.454 -1.793 -34.475 1.00 69.19 80 PHE A O 1
ATOM 688 N N . TYR A 1 81 ? 3.954 -2.348 -32.363 1.00 73.81 81 TYR A N 1
ATOM 689 C CA . TYR A 1 81 ? 2.697 -3.022 -32.713 1.00 73.81 81 TYR A CA 1
ATOM 690 C C . TYR A 1 81 ? 1.544 -2.062 -33.042 1.00 73.81 81 TYR A C 1
ATOM 692 O O . TYR A 1 81 ? 0.673 -2.413 -33.832 1.00 73.81 81 TYR A O 1
ATOM 700 N N . LEU A 1 82 ? 1.523 -0.862 -32.452 1.00 72.50 82 LEU A N 1
ATOM 701 C CA . LEU A 1 82 ? 0.442 0.113 -32.623 1.00 72.50 82 LEU A CA 1
ATOM 702 C C . LEU A 1 82 ? 0.637 0.995 -33.865 1.00 72.50 82 LEU A C 1
ATOM 704 O O . LEU A 1 82 ? -0.339 1.314 -34.534 1.00 72.50 82 LEU A O 1
ATOM 708 N N . HIS A 1 83 ? 1.878 1.388 -34.184 1.00 71.62 83 HIS A N 1
ATOM 709 C CA . HIS A 1 83 ? 2.177 2.187 -35.381 1.00 71.62 83 HIS A CA 1
ATOM 710 C C . HIS A 1 83 ? 2.358 1.343 -36.642 1.00 71.62 83 HIS A C 1
ATOM 712 O O . HIS A 1 83 ? 2.425 1.918 -37.724 1.00 71.62 83 HIS A O 1
ATOM 718 N N . GLY A 1 84 ? 2.409 0.012 -36.523 1.00 63.38 84 GLY A N 1
ATOM 719 C CA . GLY A 1 84 ? 2.307 -0.956 -37.617 1.00 63.38 84 GLY A CA 1
ATOM 720 C C . GLY A 1 84 ? 3.476 -0.978 -38.606 1.00 63.38 84 GLY A C 1
ATOM 721 O O . GLY A 1 84 ? 3.924 -2.057 -38.950 1.00 63.38 84 GLY A O 1
ATOM 722 N N . TYR A 1 85 ? 3.991 0.168 -39.047 1.00 55.06 85 TYR A N 1
ATOM 723 C CA . TYR A 1 85 ? 5.025 0.338 -40.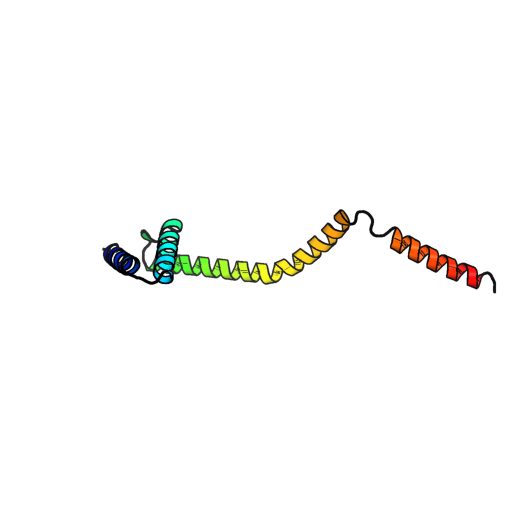069 1.00 55.06 85 TYR A CA 1
ATOM 724 C C . TYR A 1 85 ? 5.510 1.805 -40.055 1.00 55.06 85 TYR A C 1
ATOM 726 O O . TYR A 1 85 ? 5.393 2.555 -41.017 1.00 55.06 85 TYR A O 1
ATOM 734 N N . GLY A 1 86 ? 6.061 2.265 -38.930 1.00 52.97 86 GLY A N 1
ATOM 735 C CA . GLY A 1 86 ? 6.517 3.655 -38.767 1.00 52.97 86 GLY A CA 1
ATOM 736 C C . GLY A 1 86 ? 7.822 4.027 -39.487 1.00 52.97 86 GLY A C 1
ATOM 737 O O . GLY A 1 86 ? 8.424 5.025 -39.122 1.00 52.97 86 GLY A O 1
ATOM 738 N N . ASN A 1 87 ? 8.297 3.233 -40.453 1.00 55.12 87 ASN A N 1
ATOM 739 C CA . ASN A 1 87 ? 9.557 3.493 -41.164 1.00 55.12 87 ASN A CA 1
ATOM 740 C C . ASN A 1 87 ? 9.390 3.704 -42.672 1.00 55.12 87 ASN A C 1
ATOM 742 O O . ASN A 1 87 ? 10.352 4.094 -43.323 1.00 55.12 87 ASN A O 1
ATOM 746 N N . GLU A 1 88 ? 8.215 3.494 -43.264 1.00 56.00 88 GLU A N 1
ATOM 747 C CA . GLU A 1 88 ? 8.080 3.700 -44.713 1.00 56.00 88 GLU A CA 1
ATOM 748 C C . GLU A 1 88 ? 8.195 5.181 -45.084 1.00 56.00 88 GLU A C 1
ATOM 750 O O . GLU A 1 88 ? 8.787 5.516 -46.105 1.00 56.00 88 GLU A O 1
ATOM 755 N N . THR A 1 89 ? 7.712 6.084 -44.231 1.00 56.88 89 THR A N 1
ATOM 756 C CA . THR A 1 89 ? 7.787 7.531 -44.459 1.00 56.88 89 THR A CA 1
ATOM 757 C C . THR A 1 89 ? 9.177 8.098 -44.184 1.00 56.88 89 THR A C 1
ATOM 759 O O . THR A 1 89 ? 9.642 8.921 -44.965 1.00 56.88 89 THR A O 1
ATOM 762 N N . ASP A 1 90 ? 9.886 7.628 -43.151 1.00 60.59 90 ASP A N 1
ATOM 763 C CA . ASP A 1 90 ? 11.249 8.089 -42.834 1.00 60.59 90 ASP A CA 1
ATOM 764 C C . ASP A 1 90 ? 12.314 7.488 -43.761 1.00 60.59 90 ASP A C 1
ATOM 766 O O . ASP A 1 90 ? 13.276 8.165 -44.133 1.00 60.59 90 ASP A O 1
ATOM 770 N N . VAL A 1 91 ? 12.147 6.232 -44.187 1.00 62.03 91 VAL A N 1
ATOM 771 C CA . VAL A 1 91 ? 13.041 5.608 -45.171 1.00 62.03 91 VAL A CA 1
ATOM 772 C C . VAL A 1 91 ? 12.810 6.223 -46.552 1.00 62.03 91 VAL A C 1
ATOM 774 O O . VAL A 1 91 ? 13.792 6.575 -47.205 1.00 62.03 91 VAL A O 1
ATOM 777 N N . ASN A 1 92 ? 11.560 6.470 -46.972 1.00 58.19 92 ASN A N 1
ATOM 778 C CA . ASN A 1 92 ? 11.297 7.213 -48.211 1.00 58.19 92 ASN A CA 1
ATOM 779 C C . ASN A 1 92 ? 11.786 8.664 -48.128 1.00 58.19 92 ASN A C 1
ATOM 781 O O . ASN A 1 92 ? 12.432 9.126 -49.062 1.00 58.19 92 ASN A O 1
ATOM 785 N N . ALA A 1 93 ? 11.572 9.380 -47.019 1.00 61.94 93 ALA A N 1
ATOM 786 C CA . ALA A 1 93 ? 12.077 10.747 -46.860 1.00 61.94 93 ALA A CA 1
ATOM 787 C C . ALA A 1 93 ? 13.613 10.810 -46.942 1.00 61.94 93 ALA A C 1
ATOM 789 O O . ALA A 1 93 ? 14.168 11.706 -47.580 1.00 61.94 93 ALA A O 1
ATOM 790 N N . ARG A 1 94 ? 14.314 9.825 -46.365 1.00 61.62 94 ARG A N 1
ATOM 791 C CA . ARG A 1 94 ? 15.776 9.698 -46.464 1.00 61.62 94 ARG A CA 1
ATOM 792 C C . ARG A 1 94 ? 16.252 9.277 -47.854 1.00 61.62 94 ARG A C 1
ATOM 794 O O . ARG A 1 94 ? 17.269 9.798 -48.308 1.00 61.62 94 ARG A O 1
ATOM 801 N N . MET A 1 95 ? 15.534 8.391 -48.547 1.00 62.34 95 MET A N 1
ATOM 802 C CA . MET A 1 95 ? 15.860 8.013 -49.928 1.00 62.34 95 MET A CA 1
ATOM 803 C C . MET A 1 95 ? 15.642 9.171 -50.909 1.00 62.34 95 MET A C 1
ATOM 805 O O . MET A 1 95 ? 16.493 9.411 -51.762 1.00 62.34 95 MET A O 1
ATOM 809 N N . LEU A 1 96 ? 14.562 9.941 -50.753 1.00 63.81 96 LEU A N 1
ATOM 810 C CA . LEU A 1 96 ? 14.285 11.126 -51.571 1.00 63.81 96 LEU A CA 1
ATOM 811 C C . LEU A 1 96 ? 15.318 12.239 -51.323 1.00 63.81 96 LEU A C 1
ATOM 813 O O . LEU A 1 96 ? 15.825 12.833 -52.275 1.00 63.81 96 LEU A O 1
ATOM 817 N N . ALA A 1 97 ? 15.706 12.466 -50.063 1.00 63.88 97 ALA A N 1
ATOM 818 C CA . ALA A 1 97 ? 16.763 13.417 -49.716 1.00 63.88 97 ALA A CA 1
ATOM 819 C C . ALA A 1 97 ? 18.152 12.977 -50.223 1.00 63.88 97 ALA A C 1
ATOM 821 O O . ALA A 1 97 ? 18.944 13.809 -50.670 1.00 63.88 97 ALA A O 1
ATOM 822 N N . GLY A 1 98 ? 18.452 11.673 -50.187 1.00 64.12 98 GLY A N 1
ATOM 823 C CA . GLY A 1 98 ? 19.683 11.101 -50.740 1.00 64.12 98 GLY A CA 1
ATOM 824 C C . GLY A 1 98 ? 19.749 11.185 -52.269 1.00 64.12 98 GLY A C 1
ATOM 825 O O . GLY A 1 98 ? 20.789 11.549 -52.819 1.00 64.12 98 GLY A O 1
ATOM 826 N N . GLY A 1 99 ? 18.628 10.938 -52.954 1.00 62.41 99 GLY A N 1
ATOM 827 C CA . GLY A 1 99 ? 18.517 11.044 -54.412 1.00 62.41 99 GLY A CA 1
ATOM 828 C C . GLY A 1 99 ? 18.702 12.472 -54.936 1.00 62.41 99 GLY A C 1
ATOM 829 O O . GLY A 1 99 ? 19.395 12.676 -55.931 1.00 62.41 99 GLY A O 1
ATOM 830 N N . GLN A 1 100 ? 18.180 13.479 -54.227 1.00 58.97 100 GLN A N 1
ATOM 831 C CA . GLN A 1 100 ? 18.387 14.890 -54.583 1.00 58.97 100 GLN A CA 1
ATOM 832 C C . GLN A 1 100 ? 19.862 15.309 -54.526 1.00 58.97 100 GLN A C 1
ATOM 834 O O . GLN A 1 100 ? 20.329 16.054 -55.385 1.00 58.97 100 GLN A O 1
ATOM 839 N N . LYS A 1 101 ? 20.620 14.814 -53.540 1.00 57.38 101 LYS A N 1
ATOM 840 C CA . LYS A 1 101 ? 22.051 15.130 -53.407 1.00 57.38 101 LYS A CA 1
ATOM 841 C C . LYS A 1 101 ? 22.895 14.480 -54.504 1.00 57.38 101 LYS A C 1
ATOM 843 O O . LYS A 1 101 ? 23.844 15.096 -54.977 1.00 57.38 101 LYS A O 1
ATOM 848 N N . ALA A 1 102 ? 22.532 13.269 -54.927 1.00 59.12 102 ALA A N 1
ATOM 849 C CA . ALA A 1 102 ? 23.209 12.566 -56.012 1.00 59.12 102 ALA A CA 1
ATOM 850 C C . ALA A 1 102 ? 22.962 13.223 -57.382 1.00 59.12 102 ALA A C 1
ATOM 852 O O . ALA A 1 102 ? 23.888 13.338 -58.179 1.00 59.12 102 ALA A O 1
ATOM 853 N N . PHE A 1 103 ? 21.744 13.713 -57.639 1.00 58.19 103 PHE A N 1
ATOM 854 C CA . PHE A 1 103 ? 21.416 14.399 -58.892 1.00 58.19 103 PHE A CA 1
ATOM 855 C C . PHE A 1 103 ? 22.155 15.740 -59.047 1.00 58.19 103 PHE A C 1
ATOM 857 O O . PHE A 1 103 ? 22.679 16.028 -60.116 1.00 58.19 103 PHE A O 1
ATOM 864 N N . VAL A 1 104 ? 22.275 16.524 -57.969 1.00 58.97 104 VAL A N 1
ATOM 865 C CA . VAL A 1 104 ? 22.996 17.815 -57.976 1.00 58.97 104 VAL A CA 1
ATOM 866 C C . VAL A 1 104 ? 24.502 17.644 -58.224 1.00 58.97 104 VAL A C 1
ATOM 868 O O . VAL A 1 104 ? 25.122 18.482 -58.874 1.00 58.97 104 VAL A O 1
ATOM 871 N N . LEU A 1 105 ? 25.093 16.544 -57.748 1.00 58.53 105 LEU A N 1
ATOM 872 C CA . LEU A 1 105 ? 26.502 16.218 -57.996 1.00 58.53 105 LEU A CA 1
ATOM 873 C C . LEU A 1 105 ? 26.763 15.691 -59.415 1.00 58.53 105 LEU A C 1
ATOM 875 O O . LEU A 1 105 ? 27.888 15.791 -59.888 1.00 58.53 105 LEU A O 1
ATOM 879 N N . ALA A 1 106 ? 25.751 15.138 -60.088 1.00 56.94 106 ALA A N 1
ATOM 880 C CA . ALA A 1 106 ? 25.864 14.629 -61.457 1.00 56.94 106 ALA A CA 1
ATOM 881 C C . ALA A 1 106 ? 25.583 15.695 -62.536 1.00 56.94 106 ALA A C 1
ATOM 883 O O . ALA A 1 106 ? 25.837 15.444 -63.712 1.00 56.94 106 ALA A O 1
ATOM 884 N N . SER A 1 107 ? 25.044 16.861 -62.158 1.00 54.69 107 SER A N 1
ATOM 885 C CA . SER A 1 107 ? 24.727 17.974 -63.066 1.00 54.69 107 SER A CA 1
ATOM 886 C C . SER A 1 107 ? 25.725 19.141 -63.001 1.00 54.69 107 SER A C 1
ATOM 888 O O . SE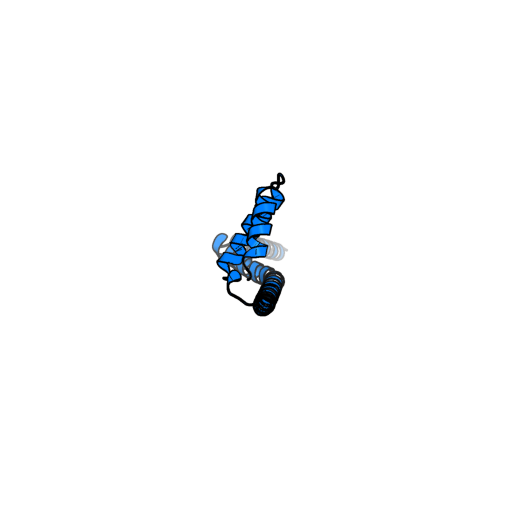R A 1 107 ? 25.405 20.221 -63.500 1.00 54.69 107 SER A O 1
ATOM 890 N N . SER A 1 108 ? 26.872 18.957 -62.336 1.00 48.69 108 SER A N 1
ATOM 891 C CA . SER A 1 108 ? 27.977 19.928 -62.228 1.00 48.69 108 SER A CA 1
ATOM 892 C C . SER A 1 108 ? 29.183 19.439 -63.020 1.00 48.69 108 SER A C 1
ATOM 894 O O . SER A 1 108 ? 29.855 20.290 -63.638 1.00 48.69 108 SER A O 1
#

Secondary structure (DSSP, 8-state):
--HHHHHHHHHHHHH---HHHHHHHHHHHHHHHHTTTTTS-HHHHHHHHHHHHHHHHHHHHHHHHHHHHHHHHHHHHHHHHHHS-TTHHHHHHHHHHHHHHHHHHH--

Solvent-accessible surface area (backbone atoms only — not comparable to full-atom values): 6199 Å² total; per-residue (Å²): 132,77,60,62,65,53,53,55,48,48,51,56,34,68,72,43,87,52,67,65,54,42,48,53,48,52,53,49,53,50,51,39,59,77,69,50,51,82,77,50,53,80,65,57,46,52,52,54,52,49,52,51,49,51,53,49,50,51,49,51,53,46,44,71,66,44,47,64,64,49,48,52,58,51,48,58,53,47,48,54,69,71,57,69,64,82,50,63,66,58,51,48,52,51,50,55,56,51,50,54,57,54,52,59,68,73,74,112